Protein AF-G2GWR6-F1 (afdb_monomer_lite)

Radius of gyration: 21.66 Å; chains: 1; bounding box: 51×32×69 Å

Sequence (119 aa):
MQYRKAGMARMVLLALALVLAGCKDKGEAFVGHWVQVKVKEGKKASSLDIELDDGVFHINYKWHTVFTATEFDETLREKKIEAKAESNNVLTVITKFNQTMRLSGDIISFDNKEFKKVN

Organism: NCBI:txid1005043

Foldseek 3Di:
DPVVVVVVVVVVVVVVVCVVVPCPQAQPVVAAKKWFDDDDPLAGIKIWHWDDDPQKIWIKTWGWDDPDPPSPDTDIDIDIWIWGDPHNFWTFIPDPVGFIWGDDPQWIDGPNTIIGHDD

pLDDT: mean 84.32, std 16.11, range [47.28, 98.56]

Secondary structure (DSSP, 8-state):
--HHHHHHHHHHHHHHHHHHHT-PPTTGGG-EEEEES---TT-PPPEEEEEEETTEEEEEEEEEEE-SSSTT-EEEEEEEEEEEEEETTEEEE-STT--EEEEETTEEEETTEEEEEE-

Structure (mmCIF, N/CA/C/O backbone):
data_AF-G2GWR6-F1
#
_entry.id   AF-G2GWR6-F1
#
loop_
_atom_site.group_PDB
_atom_site.id
_atom_site.type_symbol
_atom_site.label_atom_id
_atom_site.label_alt_id
_atom_site.label_comp_id
_atom_site.label_asym_id
_atom_site.label_entity_id
_atom_site.label_seq_id
_atom_site.pdbx_PDB_ins_code
_atom_site.Cartn_x
_atom_site.Cartn_y
_atom_site.Cartn_z
_atom_site.occupancy
_atom_site.B_iso_or_equiv
_atom_site.auth_seq_id
_atom_site.auth_comp_id
_atom_site.auth_asym_id
_atom_site.auth_atom_id
_atom_site.pdbx_PDB_model_num
ATOM 1 N N . MET A 1 1 ? 31.596 -14.139 -49.111 1.00 47.28 1 MET A N 1
ATOM 2 C CA . MET A 1 1 ? 31.459 -13.950 -47.642 1.00 47.28 1 MET A CA 1
ATOM 3 C C . MET A 1 1 ? 30.206 -13.122 -47.285 1.00 47.28 1 MET A C 1
ATOM 5 O O . MET A 1 1 ? 30.336 -12.021 -46.769 1.00 47.28 1 MET A O 1
ATOM 9 N N . GLN A 1 2 ? 28.982 -13.613 -47.532 1.00 49.19 2 GLN A N 1
ATOM 10 C CA . GLN A 1 2 ? 27.739 -12.870 -47.206 1.00 49.19 2 GLN A CA 1
ATOM 11 C C . GLN A 1 2 ? 26.928 -13.474 -46.041 1.00 49.19 2 GLN A C 1
ATOM 13 O O . GLN A 1 2 ? 26.114 -12.784 -45.437 1.00 49.19 2 GLN A O 1
ATOM 18 N N . TYR A 1 3 ? 27.224 -14.709 -45.623 1.00 49.22 3 TYR A N 1
ATOM 19 C CA . TYR A 1 3 ? 26.464 -15.415 -44.580 1.00 49.22 3 TYR A CA 1
ATOM 20 C C . TYR A 1 3 ? 26.829 -15.037 -43.131 1.00 49.22 3 TYR A C 1
ATOM 22 O O . TYR A 1 3 ? 26.081 -15.350 -42.211 1.00 49.22 3 TYR A O 1
ATOM 30 N N . ARG A 1 4 ? 27.938 -14.314 -42.896 1.00 52.53 4 ARG A N 1
ATOM 31 C CA . ARG A 1 4 ? 28.354 -13.905 -41.534 1.00 52.53 4 ARG A CA 1
ATOM 32 C C . ARG A 1 4 ? 27.582 -12.693 -40.992 1.00 52.53 4 ARG A C 1
ATOM 34 O O . ARG A 1 4 ? 27.508 -12.523 -39.781 1.00 52.53 4 ARG A O 1
ATOM 41 N N . LYS A 1 5 ? 26.990 -11.862 -41.862 1.00 51.38 5 LYS A N 1
ATOM 42 C CA . LYS A 1 5 ? 26.275 -10.634 -41.457 1.00 51.38 5 LYS A CA 1
ATOM 43 C C . LYS A 1 5 ? 24.827 -10.904 -41.022 1.00 51.38 5 LYS A C 1
ATOM 45 O O . LYS A 1 5 ? 24.353 -10.290 -40.072 1.00 51.38 5 LYS A O 1
ATOM 50 N N . ALA A 1 6 ? 24.156 -11.870 -41.655 1.00 54.47 6 ALA A N 1
ATOM 51 C CA . ALA A 1 6 ? 22.763 -12.215 -41.352 1.00 54.47 6 ALA A CA 1
ATOM 52 C C . ALA A 1 6 ? 22.588 -12.908 -39.984 1.00 54.47 6 ALA A C 1
ATOM 54 O O . ALA A 1 6 ? 21.608 -12.653 -39.288 1.00 54.47 6 ALA A O 1
ATOM 55 N N . GLY A 1 7 ? 23.548 -13.747 -39.568 1.00 58.50 7 GLY A N 1
ATOM 56 C CA . GLY A 1 7 ? 23.519 -14.404 -38.252 1.00 58.50 7 GLY A CA 1
ATOM 57 C C . GLY A 1 7 ? 23.716 -13.431 -37.085 1.00 58.50 7 GLY A C 1
ATOM 58 O O . GLY A 1 7 ? 23.059 -13.558 -36.056 1.00 58.50 7 GLY A O 1
ATOM 59 N N . MET A 1 8 ? 24.560 -12.411 -37.275 1.00 61.66 8 MET A N 1
ATOM 60 C CA . MET A 1 8 ? 24.816 -11.378 -36.268 1.00 61.66 8 MET A CA 1
ATOM 61 C C . MET A 1 8 ? 23.587 -10.481 -36.058 1.00 61.66 8 MET A C 1
ATOM 63 O O . MET A 1 8 ? 23.184 -10.253 -34.923 1.00 61.66 8 MET A O 1
ATOM 67 N N . ALA A 1 9 ? 22.932 -10.052 -37.144 1.00 64.44 9 ALA A N 1
ATOM 68 C CA . ALA A 1 9 ? 21.708 -9.250 -37.070 1.00 64.44 9 ALA A CA 1
ATOM 69 C C . ALA A 1 9 ? 20.548 -10.001 -36.389 1.00 64.44 9 ALA A C 1
ATOM 71 O O . ALA A 1 9 ? 19.826 -9.421 -35.581 1.00 64.44 9 ALA A O 1
ATOM 72 N N . ARG A 1 10 ? 20.399 -11.308 -36.657 1.00 64.38 10 ARG A N 1
ATOM 73 C CA . ARG A 1 10 ? 19.389 -12.150 -35.993 1.00 64.38 10 ARG A CA 1
ATOM 74 C C . ARG A 1 10 ? 19.645 -12.308 -34.494 1.00 64.38 10 ARG A C 1
ATOM 76 O O . ARG A 1 10 ? 18.695 -12.215 -33.726 1.00 64.38 10 ARG A O 1
ATOM 83 N N . MET A 1 11 ? 20.898 -12.493 -34.070 1.00 70.00 11 MET A N 1
ATOM 84 C CA . MET A 1 11 ? 21.229 -12.551 -32.639 1.00 70.00 11 MET A CA 1
ATOM 85 C C . MET A 1 11 ? 20.980 -11.224 -31.917 1.00 70.00 11 MET A C 1
ATOM 87 O O . MET A 1 11 ? 20.479 -11.239 -30.799 1.00 70.00 11 MET A O 1
ATOM 91 N N . VAL A 1 12 ? 21.274 -10.085 -32.551 1.00 74.88 12 VAL A N 1
ATOM 92 C CA . VAL A 1 12 ? 21.010 -8.759 -31.964 1.00 74.88 12 VAL A CA 1
ATOM 93 C C . VAL A 1 12 ? 19.507 -8.518 -31.785 1.00 74.88 12 VAL A C 1
ATOM 95 O O . VAL A 1 12 ? 19.089 -8.045 -30.733 1.00 74.88 12 VAL A O 1
ATOM 98 N N . LEU A 1 13 ? 18.683 -8.900 -32.766 1.00 71.75 13 LEU A N 1
ATOM 99 C CA . LEU A 1 13 ? 17.222 -8.781 -32.672 1.00 71.75 13 LEU A CA 1
ATOM 100 C C . LEU A 1 13 ? 16.624 -9.703 -31.596 1.00 71.75 13 LEU A C 1
ATOM 102 O O . LEU A 1 13 ? 15.730 -9.285 -30.865 1.00 71.75 13 LEU A O 1
ATOM 106 N N . LEU A 1 14 ? 17.142 -10.928 -31.455 1.00 69.88 14 LEU A N 1
ATOM 107 C CA . LEU A 1 14 ? 16.744 -11.861 -30.393 1.00 69.88 14 LEU A CA 1
ATOM 108 C C . LEU A 1 14 ? 17.144 -11.356 -28.999 1.00 69.88 14 LEU A C 1
ATOM 110 O O . LEU A 1 14 ? 16.337 -11.416 -28.076 1.00 69.88 14 LEU A O 1
ATOM 114 N N . ALA A 1 15 ? 18.356 -10.814 -28.851 1.00 68.44 15 ALA A N 1
ATOM 115 C CA . ALA A 1 15 ? 18.809 -10.220 -27.596 1.00 68.44 15 ALA A CA 1
ATOM 116 C C . ALA A 1 15 ? 17.965 -8.993 -27.208 1.00 68.44 15 ALA A C 1
ATOM 118 O O . ALA A 1 15 ? 17.590 -8.854 -26.049 1.00 68.44 15 ALA A O 1
ATOM 119 N N . LEU A 1 16 ? 17.603 -8.143 -28.175 1.00 65.31 16 LEU A N 1
ATOM 120 C CA . LEU A 1 16 ? 16.743 -6.982 -27.940 1.00 65.31 16 LEU A CA 1
ATOM 121 C C . LEU A 1 16 ? 15.318 -7.391 -27.530 1.00 65.31 16 LEU A C 1
ATOM 123 O O . LEU A 1 16 ? 14.759 -6.807 -26.607 1.00 65.31 16 LEU A O 1
ATOM 127 N N . ALA A 1 17 ? 14.752 -8.428 -28.154 1.00 63.06 17 ALA A N 1
ATOM 128 C CA . ALA A 1 17 ? 13.444 -8.963 -27.774 1.00 63.06 17 ALA A CA 1
ATOM 129 C C . ALA A 1 17 ? 13.445 -9.571 -26.357 1.00 63.06 17 ALA A C 1
ATOM 131 O O . ALA A 1 17 ? 12.483 -9.389 -25.619 1.00 63.06 17 ALA A O 1
ATOM 132 N N . LEU A 1 18 ? 14.532 -10.235 -25.947 1.00 61.00 18 LEU A N 1
ATOM 133 C CA . LEU A 1 18 ? 14.701 -10.768 -24.587 1.00 61.00 18 LEU A CA 1
ATOM 134 C C . LEU A 1 18 ? 14.865 -9.662 -23.531 1.00 61.00 18 LEU A C 1
ATOM 136 O O . LEU A 1 18 ? 14.365 -9.807 -22.420 1.00 61.00 18 LEU A O 1
ATOM 140 N N . VAL A 1 19 ? 15.522 -8.549 -23.877 1.00 61.44 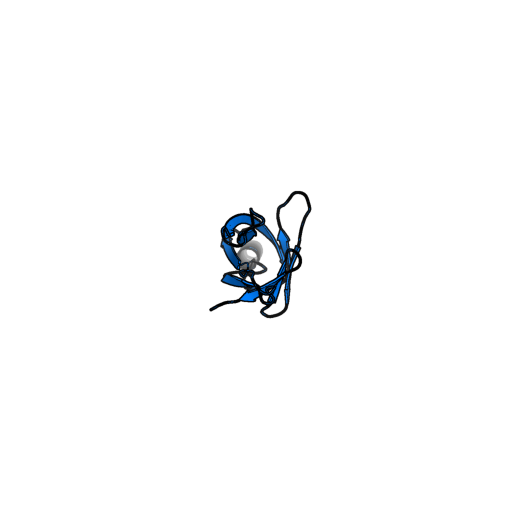19 VAL A N 1
ATOM 141 C CA . VAL A 1 19 ? 15.623 -7.364 -23.005 1.00 61.44 19 VAL A CA 1
ATOM 142 C C . VAL A 1 19 ? 14.257 -6.690 -22.831 1.00 61.44 19 VAL A C 1
ATOM 144 O O . VAL A 1 19 ? 13.918 -6.290 -21.722 1.00 61.44 19 VAL A O 1
ATOM 147 N N . LEU A 1 20 ? 13.450 -6.612 -23.894 1.00 57.94 20 LEU A N 1
ATOM 148 C CA . LEU A 1 20 ? 12.106 -6.023 -23.842 1.00 57.94 20 LEU A CA 1
ATOM 149 C C . LEU A 1 20 ? 11.077 -6.934 -23.152 1.00 57.94 20 LEU A C 1
ATOM 151 O O . LEU A 1 20 ? 10.184 -6.436 -22.478 1.00 57.94 20 LEU A O 1
ATOM 155 N N . ALA A 1 21 ? 11.214 -8.258 -23.272 1.00 58.72 21 ALA A N 1
ATOM 156 C CA . ALA A 1 21 ? 10.339 -9.229 -22.608 1.00 58.72 21 ALA A CA 1
ATOM 157 C C . ALA A 1 21 ? 10.717 -9.500 -21.135 1.00 58.72 21 ALA A C 1
ATOM 159 O O . ALA A 1 21 ? 9.988 -10.196 -20.432 1.00 58.72 21 ALA A O 1
ATOM 160 N N . GLY A 1 22 ? 11.869 -8.994 -20.678 1.00 49.47 22 GLY A N 1
ATOM 161 C CA . GLY A 1 22 ? 12.453 -9.293 -19.367 1.00 49.47 22 GLY A CA 1
ATOM 162 C C . GLY A 1 22 ? 12.173 -8.273 -18.260 1.00 49.47 22 GLY A C 1
ATOM 163 O O . GLY A 1 22 ? 12.573 -8.513 -17.120 1.00 49.47 22 GLY A O 1
ATOM 164 N N . CYS A 1 23 ? 11.488 -7.161 -18.542 1.00 59.88 23 CYS A N 1
ATOM 165 C CA . CYS A 1 23 ? 10.993 -6.273 -17.488 1.00 59.88 23 CYS A CA 1
ATOM 166 C C . CYS A 1 23 ? 9.750 -6.895 -16.851 1.00 59.88 23 CYS A C 1
ATOM 168 O O . CYS A 1 23 ? 8.625 -6.506 -17.136 1.00 59.88 23 CYS A O 1
ATOM 170 N N . LYS A 1 24 ? 9.953 -7.892 -15.987 1.00 63.84 24 LYS A N 1
ATOM 171 C CA . LYS A 1 24 ? 8.924 -8.234 -15.012 1.00 63.84 24 LYS A CA 1
ATOM 172 C C . LYS A 1 24 ? 8.793 -7.051 -14.056 1.00 63.84 24 LYS A C 1
ATOM 174 O O . LYS A 1 24 ? 9.804 -6.632 -13.479 1.00 63.84 24 LYS A O 1
ATOM 179 N N . ASP A 1 25 ? 7.584 -6.523 -13.899 1.00 74.00 25 ASP A N 1
ATOM 180 C CA . ASP A 1 25 ? 7.357 -5.405 -12.996 1.00 74.00 25 ASP A CA 1
ATOM 181 C C . ASP A 1 25 ? 7.756 -5.803 -11.574 1.00 74.00 25 ASP A C 1
ATOM 183 O O . ASP A 1 25 ? 7.318 -6.807 -11.001 1.00 74.00 25 ASP A O 1
ATOM 187 N N . LYS A 1 26 ? 8.676 -5.033 -10.998 1.00 88.56 26 LYS A N 1
ATOM 188 C CA . LYS A 1 26 ? 9.107 -5.242 -9.619 1.00 88.56 26 LYS A CA 1
ATOM 189 C C . LYS A 1 26 ? 7.940 -4.914 -8.700 1.00 88.56 26 LYS A C 1
ATOM 191 O O . LYS A 1 26 ? 7.279 -3.900 -8.877 1.00 88.56 26 LYS A O 1
ATOM 196 N N . GLY A 1 27 ? 7.748 -5.723 -7.663 1.00 92.00 27 GLY A N 1
ATOM 197 C CA . GLY A 1 27 ? 6.786 -5.402 -6.609 1.00 92.00 27 GLY A CA 1
ATOM 198 C C . GLY A 1 27 ? 5.340 -5.814 -6.893 1.00 92.00 27 GLY A C 1
ATOM 199 O O . GLY A 1 27 ? 4.455 -5.383 -6.166 1.00 92.00 27 GLY A O 1
ATOM 200 N N . GLU A 1 28 ? 5.073 -6.699 -7.860 1.00 93.81 28 GLU A N 1
ATOM 201 C CA . GLU A 1 28 ? 3.733 -7.296 -8.064 1.00 93.81 28 GLU A CA 1
ATOM 202 C C . GLU A 1 28 ? 3.084 -7.801 -6.759 1.00 93.81 28 GLU A C 1
ATOM 204 O O . GLU A 1 28 ? 1.873 -7.718 -6.582 1.00 93.81 28 GLU A O 1
ATOM 209 N N . ALA A 1 29 ? 3.887 -8.286 -5.804 1.00 95.25 29 ALA A N 1
ATOM 210 C CA . ALA A 1 29 ? 3.402 -8.785 -4.519 1.00 95.25 29 ALA A CA 1
ATOM 211 C C . ALA A 1 29 ? 2.656 -7.729 -3.676 1.00 95.25 29 ALA A C 1
ATOM 213 O O . ALA A 1 29 ? 1.824 -8.107 -2.849 1.00 95.25 29 ALA A O 1
ATOM 214 N N . PHE A 1 30 ? 2.907 -6.433 -3.908 1.00 97.06 30 PHE A N 1
ATOM 215 C CA . PHE A 1 30 ? 2.190 -5.329 -3.266 1.00 97.06 30 PHE A CA 1
ATOM 216 C C . PHE A 1 30 ? 0.740 -5.191 -3.750 1.00 97.06 30 PHE A C 1
ATOM 218 O O . PHE A 1 30 ? -0.086 -4.680 -2.998 1.00 97.06 30 PHE A O 1
ATOM 225 N N . VAL A 1 31 ? 0.407 -5.649 -4.961 1.00 97.06 31 VAL A N 1
ATOM 226 C CA . VAL A 1 31 ? -0.938 -5.497 -5.541 1.00 97.06 31 VAL A CA 1
ATOM 227 C C . VAL A 1 31 ? -1.972 -6.252 -4.704 1.00 97.06 31 VAL A C 1
ATOM 229 O O . VAL A 1 31 ? -1.777 -7.427 -4.376 1.00 97.06 31 VAL A O 1
ATOM 232 N N . GLY A 1 32 ? -3.076 -5.589 -4.363 1.00 97.06 32 GLY A N 1
ATOM 233 C CA . GLY A 1 32 ? -4.202 -6.165 -3.627 1.00 97.06 32 GLY A CA 1
ATOM 234 C C . GLY A 1 32 ? -4.763 -5.257 -2.532 1.00 97.06 32 GLY A C 1
ATOM 235 O O . GLY A 1 32 ? -4.395 -4.087 -2.417 1.00 97.06 32 GLY A O 1
ATOM 236 N N . HIS A 1 33 ? -5.657 -5.828 -1.721 1.00 98.00 33 HIS A N 1
ATOM 237 C CA . HIS A 1 33 ? -6.277 -5.166 -0.576 1.00 98.00 33 HIS A CA 1
ATOM 238 C C . HIS A 1 33 ? -5.539 -5.506 0.724 1.00 98.00 33 HIS A C 1
ATOM 240 O O . HIS A 1 33 ? -5.265 -6.674 1.012 1.00 98.00 33 HIS A O 1
ATOM 246 N N . TRP A 1 34 ? -5.236 -4.490 1.529 1.00 98.50 34 TRP A N 1
ATOM 247 C CA . TRP A 1 34 ? -4.490 -4.629 2.777 1.00 98.50 34 TRP A CA 1
ATOM 248 C C . TRP A 1 34 ? -5.178 -3.887 3.914 1.00 98.50 34 TRP A C 1
ATOM 250 O O . TRP A 1 34 ? -5.590 -2.740 3.753 1.00 98.50 34 TRP A O 1
ATOM 260 N N . VAL A 1 35 ? -5.245 -4.506 5.092 1.00 98.06 35 VAL A N 1
ATOM 261 C CA . VAL A 1 35 ? -5.912 -3.945 6.277 1.00 98.06 35 VAL A CA 1
ATOM 262 C C . VAL A 1 35 ? -4.945 -3.879 7.452 1.00 98.06 35 VAL A C 1
ATOM 264 O O . VAL A 1 35 ? -4.127 -4.777 7.659 1.00 98.06 35 VAL A O 1
ATOM 267 N N . GLN A 1 36 ? -5.019 -2.793 8.218 1.00 97.88 36 GLN A N 1
ATOM 268 C CA . GLN A 1 36 ? -4.158 -2.549 9.369 1.00 97.88 36 GLN A CA 1
ATOM 269 C C . GLN A 1 36 ? -4.277 -3.666 10.420 1.00 97.88 36 GLN A C 1
ATOM 271 O O . GLN A 1 36 ? -5.369 -3.989 10.876 1.00 97.88 36 GLN A O 1
ATOM 276 N N . VAL A 1 37 ? -3.136 -4.212 10.850 1.00 96.31 37 VAL A N 1
ATOM 277 C CA . VAL A 1 37 ? -3.069 -5.350 11.786 1.00 96.31 37 VAL A CA 1
ATOM 278 C C . VAL A 1 37 ? -3.359 -4.929 13.224 1.00 96.31 37 VAL A C 1
ATOM 280 O O . VAL A 1 37 ? -4.115 -5.585 13.934 1.00 96.31 37 VAL A O 1
ATOM 283 N N . LYS A 1 38 ? -2.725 -3.845 13.677 1.00 93.94 38 LYS A N 1
ATOM 284 C CA . LYS A 1 38 ? -2.838 -3.353 15.055 1.00 93.94 38 LYS A CA 1
ATOM 285 C C . LYS A 1 38 ? -3.626 -2.059 15.062 1.00 93.94 38 LYS A C 1
ATOM 287 O O . LYS A 1 38 ? -3.131 -1.032 14.594 1.00 93.94 38 LYS A O 1
ATOM 292 N N . VAL A 1 39 ? -4.829 -2.113 15.617 1.00 91.94 39 VAL A N 1
ATOM 293 C CA . VAL A 1 39 ? -5.728 -0.968 15.765 1.00 91.94 39 VAL A CA 1
ATOM 294 C C . VAL A 1 39 ? -5.923 -0.709 17.254 1.00 91.94 39 VAL A C 1
ATOM 296 O O . VAL A 1 39 ? -6.067 -1.646 18.036 1.00 91.94 39 VAL A O 1
ATOM 299 N N . LYS A 1 40 ? -5.864 0.562 17.662 1.00 87.44 40 LYS A N 1
ATOM 300 C CA . LYS A 1 40 ? -6.152 0.942 19.051 1.00 87.44 40 LYS A CA 1
ATOM 301 C C . LYS A 1 40 ? -7.630 0.693 19.348 1.00 87.44 40 LYS A C 1
ATOM 303 O O . LYS A 1 40 ? -8.466 0.858 18.463 1.00 87.44 40 LYS A O 1
ATOM 308 N N . GLU A 1 41 ? -7.940 0.342 20.589 1.00 84.44 41 GLU A N 1
ATOM 309 C CA . GLU A 1 41 ? -9.323 0.204 21.044 1.00 84.44 41 GLU A CA 1
ATOM 310 C C . GLU A 1 41 ? -10.128 1.482 20.745 1.00 84.44 41 GLU A C 1
ATOM 312 O O . GLU A 1 41 ? -9.607 2.597 20.853 1.00 84.44 41 GLU A O 1
ATOM 317 N N . GLY A 1 42 ? -11.368 1.314 20.279 1.00 82.06 42 GLY A N 1
ATOM 318 C CA . GLY A 1 42 ? -12.233 2.428 19.877 1.00 82.06 42 GLY A CA 1
ATOM 319 C C . GLY A 1 42 ? -11.820 3.143 18.583 1.00 82.06 42 GLY A C 1
ATOM 320 O O . GLY A 1 42 ? -12.280 4.255 18.336 1.00 82.06 42 GLY A O 1
ATOM 321 N N . LYS A 1 43 ? -10.937 2.559 17.757 1.00 85.69 43 LYS A N 1
ATOM 322 C CA . LYS A 1 43 ? -10.594 3.073 16.419 1.00 85.69 43 LYS A CA 1
ATOM 323 C C . LYS A 1 43 ? -10.920 2.055 15.334 1.00 85.69 43 LYS A C 1
ATOM 325 O O . LYS A 1 43 ? -10.888 0.848 15.562 1.00 85.69 43 LYS A O 1
ATOM 330 N N . LYS A 1 44 ? -11.180 2.553 14.126 1.00 89.94 44 LYS A N 1
ATOM 331 C CA . LYS A 1 44 ? -11.308 1.736 12.913 1.00 89.94 44 LYS A CA 1
ATOM 332 C C . LYS A 1 44 ? -9.960 1.513 12.233 1.00 89.94 44 LYS A C 1
ATOM 334 O O . LYS A 1 44 ? -9.080 2.374 12.274 1.00 89.94 44 LYS A O 1
ATOM 339 N N . ALA A 1 45 ? -9.819 0.350 11.601 1.00 93.88 45 ALA A N 1
ATOM 340 C CA . ALA A 1 45 ? -8.635 -0.011 10.833 1.00 93.88 45 ALA A CA 1
ATOM 341 C C . ALA A 1 45 ? -8.474 0.890 9.602 1.00 93.88 45 ALA A C 1
ATOM 343 O O . ALA A 1 45 ? -9.451 1.205 8.922 1.00 93.88 45 ALA A O 1
ATOM 344 N N . SER A 1 46 ? -7.237 1.265 9.289 1.00 96.50 46 SER A N 1
ATOM 345 C CA . SER A 1 46 ? -6.895 1.793 7.969 1.00 96.50 46 SER A CA 1
ATOM 346 C C . SER A 1 46 ? -6.763 0.674 6.932 1.00 96.50 46 SER A C 1
ATOM 348 O O . SER A 1 46 ? -6.460 -0.469 7.285 1.00 96.50 46 SER A O 1
ATOM 350 N N . SER A 1 47 ? -6.907 1.014 5.652 1.00 97.94 47 SER A N 1
ATOM 351 C CA . SER A 1 47 ? -6.683 0.083 4.543 1.00 97.94 47 SER A CA 1
ATOM 352 C C . SER A 1 47 ? -5.899 0.701 3.387 1.00 97.94 47 SER A C 1
ATOM 354 O O . SER A 1 47 ? -5.859 1.923 3.225 1.00 97.94 47 SER A O 1
ATOM 356 N N . LEU A 1 48 ? -5.261 -0.165 2.602 1.00 98.44 48 LEU A N 1
ATOM 357 C CA . LEU A 1 48 ? -4.596 0.160 1.346 1.00 98.44 48 LEU A CA 1
ATOM 358 C C . LEU A 1 48 ? -5.219 -0.695 0.241 1.00 98.44 48 LEU A C 1
ATOM 360 O O . LEU A 1 48 ? -5.229 -1.919 0.356 1.00 98.44 48 LEU A O 1
ATOM 364 N N . ASP A 1 49 ? -5.691 -0.064 -0.826 1.00 98.25 49 ASP A N 1
ATOM 365 C CA . ASP A 1 49 ? -5.948 -0.737 -2.101 1.00 98.25 49 ASP A CA 1
ATOM 366 C C . ASP A 1 49 ? -4.799 -0.383 -3.042 1.00 98.25 49 ASP A C 1
ATOM 368 O O . ASP A 1 49 ? -4.539 0.799 -3.266 1.00 98.25 49 ASP A O 1
ATOM 372 N N . ILE A 1 50 ? -4.069 -1.385 -3.527 1.00 98.06 50 ILE A N 1
ATOM 373 C CA . ILE A 1 50 ? -2.872 -1.180 -4.345 1.00 98.06 50 ILE A CA 1
ATOM 374 C C . ILE A 1 50 ? -3.066 -1.845 -5.700 1.00 98.06 50 ILE A C 1
ATOM 376 O O . ILE A 1 50 ? -3.252 -3.060 -5.778 1.00 98.06 50 ILE A O 1
ATOM 380 N N . GLU A 1 51 ? -2.952 -1.049 -6.753 1.00 97.50 51 GLU A N 1
ATOM 381 C CA . GLU A 1 51 ? -2.987 -1.473 -8.150 1.00 97.50 51 GLU A CA 1
ATOM 382 C C . GLU A 1 51 ? -1.660 -1.121 -8.825 1.00 97.50 51 GLU A C 1
ATOM 384 O O . GLU A 1 51 ? -0.964 -0.197 -8.401 1.00 97.50 51 GLU A O 1
ATOM 389 N N . LEU A 1 52 ? -1.299 -1.877 -9.858 1.00 95.88 52 LEU A N 1
ATOM 390 C CA . LEU A 1 52 ? -0.117 -1.641 -10.679 1.00 95.88 52 LEU A CA 1
ATOM 391 C C . LEU A 1 52 ? -0.580 -1.420 -12.116 1.00 95.88 52 LEU A C 1
ATOM 393 O O . LEU A 1 52 ? -1.208 -2.308 -12.691 1.00 95.88 52 LEU A O 1
ATOM 397 N N . ASP A 1 53 ? -0.259 -0.255 -12.668 1.00 93.94 53 ASP A N 1
ATOM 398 C CA . ASP A 1 53 ? -0.539 0.108 -14.055 1.00 93.94 53 ASP A CA 1
ATOM 399 C C . ASP A 1 53 ? 0.675 0.835 -14.645 1.00 93.94 53 ASP A C 1
ATOM 401 O O . ASP A 1 53 ? 1.239 1.725 -14.011 1.00 93.94 53 ASP A O 1
ATOM 405 N N . ASP A 1 54 ? 1.120 0.404 -15.825 1.00 90.06 54 ASP A N 1
ATOM 406 C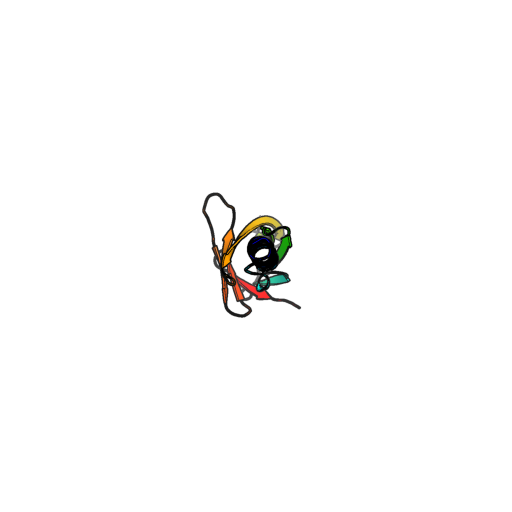 CA . ASP A 1 54 ? 2.272 0.958 -16.558 1.00 90.06 54 ASP A CA 1
ATOM 407 C C . ASP A 1 54 ? 3.525 1.240 -15.685 1.00 90.06 54 ASP A C 1
ATOM 409 O O . ASP A 1 54 ? 4.160 2.296 -15.746 1.00 90.06 54 ASP A O 1
ATOM 413 N N . GLY A 1 55 ? 3.871 0.299 -14.796 1.00 89.75 55 GLY A N 1
ATOM 414 C CA . GLY A 1 55 ? 5.027 0.414 -13.896 1.00 89.75 55 GLY A CA 1
ATOM 415 C C . GLY A 1 55 ? 4.865 1.417 -12.739 1.00 89.75 55 GLY A C 1
ATOM 416 O O . GLY A 1 55 ? 5.831 1.685 -12.012 1.00 89.75 55 GLY A O 1
ATOM 417 N N . VAL A 1 56 ? 3.665 1.967 -12.543 1.00 94.88 56 VAL A N 1
ATOM 418 C CA . VAL A 1 56 ? 3.296 2.863 -11.442 1.00 94.88 56 VAL A CA 1
ATOM 419 C C . VAL A 1 56 ? 2.313 2.160 -10.512 1.00 94.88 56 VAL A C 1
ATOM 421 O O . VAL A 1 56 ? 1.330 1.556 -10.929 1.00 94.88 56 VAL A O 1
ATOM 424 N N . PHE A 1 57 ? 2.572 2.253 -9.211 1.00 97.38 57 PHE A N 1
ATOM 425 C CA . PHE A 1 57 ? 1.659 1.750 -8.194 1.00 97.38 57 PHE A CA 1
ATOM 426 C C . PHE A 1 57 ? 0.668 2.841 -7.808 1.00 97.38 57 PHE A C 1
ATOM 428 O O . PHE A 1 57 ? 1.070 3.869 -7.257 1.00 97.38 57 PHE A O 1
ATOM 435 N N . HIS A 1 58 ? -0.616 2.593 -8.037 1.00 97.62 58 HIS A N 1
ATOM 436 C CA . HIS A 1 58 ? -1.709 3.432 -7.566 1.00 97.62 58 HIS A CA 1
ATOM 437 C C . HIS A 1 58 ? -2.192 2.900 -6.218 1.00 97.62 58 HIS A C 1
ATOM 439 O O . HIS A 1 58 ? -2.697 1.786 -6.111 1.00 97.62 58 HIS A O 1
ATOM 445 N N . ILE A 1 59 ? -2.003 3.696 -5.169 1.00 97.75 59 ILE A N 1
ATOM 446 C CA . ILE A 1 59 ? -2.300 3.324 -3.787 1.00 97.75 59 ILE A CA 1
ATOM 447 C C . ILE A 1 59 ? -3.438 4.203 -3.287 1.00 97.75 59 ILE A C 1
ATOM 449 O O . ILE A 1 59 ? -3.297 5.421 -3.141 1.00 97.75 59 ILE A O 1
ATOM 453 N N . ASN A 1 60 ? -4.560 3.576 -2.971 1.00 97.94 60 ASN A N 1
ATOM 454 C CA . ASN A 1 60 ? -5.654 4.209 -2.267 1.00 97.94 60 ASN A CA 1
ATOM 455 C C . ASN A 1 60 ? -5.527 3.943 -0.763 1.00 97.94 60 ASN A C 1
ATOM 457 O O . ASN A 1 60 ? -5.755 2.827 -0.302 1.00 97.94 60 ASN A O 1
ATOM 461 N N . TYR A 1 61 ? -5.147 4.962 0.004 1.00 96.88 61 TYR A N 1
ATOM 462 C CA . TYR A 1 61 ? -5.013 4.871 1.453 1.00 96.88 61 TYR A CA 1
ATOM 463 C C . TYR A 1 61 ? -6.248 5.439 2.146 1.00 96.88 61 TYR A C 1
ATOM 465 O O . TYR A 1 61 ? -6.535 6.633 2.040 1.00 96.88 61 TYR A O 1
ATOM 473 N N . LYS A 1 62 ? -6.951 4.591 2.897 1.00 96.25 62 LYS A N 1
ATOM 474 C CA . LYS A 1 62 ? -8.170 4.942 3.630 1.00 96.25 62 LYS A CA 1
ATOM 475 C C . LYS A 1 62 ? -7.934 4.879 5.133 1.00 96.25 62 LYS A C 1
ATOM 477 O O . LYS A 1 62 ? -7.340 3.930 5.646 1.00 96.25 62 LYS A O 1
ATOM 482 N N . TRP A 1 63 ? -8.404 5.886 5.863 1.00 94.19 63 TRP A N 1
ATOM 483 C CA . TRP A 1 63 ? -8.324 5.924 7.326 1.00 94.19 63 TRP A CA 1
ATOM 484 C C . TRP A 1 63 ? -9.473 6.727 7.927 1.00 94.19 63 TRP A C 1
ATOM 486 O O . TRP A 1 63 ? -10.081 7.560 7.263 1.00 94.19 63 TRP A O 1
ATOM 496 N N . HIS A 1 64 ? -9.760 6.501 9.206 1.00 90.25 64 HIS A N 1
ATOM 497 C CA . HIS A 1 64 ? -10.782 7.251 9.929 1.00 90.25 64 HIS A CA 1
ATOM 498 C C . HIS A 1 64 ? -10.147 8.351 10.779 1.00 90.25 64 HIS A C 1
ATOM 500 O O . HIS A 1 64 ? -9.121 8.142 11.430 1.00 90.25 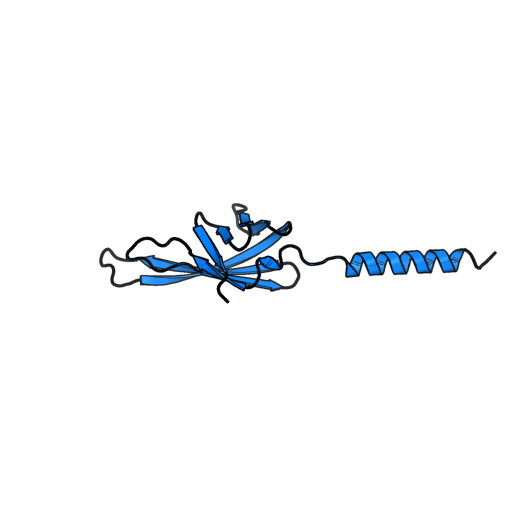64 HIS A O 1
ATOM 506 N N . THR A 1 65 ? -10.762 9.532 10.781 1.00 82.69 65 THR A N 1
ATOM 507 C CA . THR A 1 65 ? -10.385 10.646 11.662 1.00 82.69 65 THR A CA 1
ATOM 508 C C . THR A 1 65 ? -11.541 10.988 12.583 1.00 82.69 65 THR A C 1
ATOM 510 O O . THR A 1 65 ? -12.679 11.051 12.124 1.00 82.69 65 THR A O 1
ATOM 513 N N . VAL A 1 66 ? -11.239 11.274 13.849 1.00 73.50 66 VAL A N 1
ATOM 514 C CA . VAL A 1 66 ? -12.214 11.829 14.795 1.00 73.50 66 VAL A CA 1
ATOM 515 C C . VAL A 1 66 ? -12.128 13.349 14.714 1.00 73.50 66 VAL A C 1
ATOM 517 O O . VAL A 1 66 ? -11.050 13.905 14.918 1.00 73.50 66 VAL A O 1
ATOM 520 N N . PHE A 1 67 ? -13.232 14.009 14.362 1.00 62.09 67 PHE A N 1
ATOM 521 C CA . PHE A 1 67 ? -13.262 15.464 14.167 1.00 62.09 67 PHE A CA 1
ATOM 522 C C . PHE A 1 67 ? -13.708 16.235 15.423 1.00 62.09 67 PHE A C 1
ATOM 524 O O . PHE A 1 67 ? -13.380 17.410 15.567 1.00 62.09 67 PHE A O 1
ATOM 531 N N . THR A 1 68 ? -14.390 15.585 16.372 1.00 55.31 68 THR A N 1
ATOM 532 C CA . THR A 1 68 ? -14.930 16.229 17.582 1.00 55.31 68 THR A CA 1
ATOM 533 C C . THR A 1 68 ? -14.639 15.434 18.852 1.00 55.31 68 THR A C 1
ATOM 535 O O . THR A 1 68 ? -14.513 14.216 18.812 1.00 55.31 68 THR A O 1
ATOM 538 N N . ALA A 1 69 ? -14.580 16.120 20.000 1.00 55.47 69 ALA A N 1
ATOM 539 C CA . ALA A 1 69 ? -14.405 15.512 21.328 1.00 55.47 69 ALA A CA 1
ATOM 540 C C . ALA A 1 69 ? -15.529 14.526 21.719 1.00 55.47 69 ALA A C 1
ATOM 542 O O . ALA A 1 69 ? -15.389 13.774 22.677 1.00 55.47 69 ALA A O 1
ATOM 543 N N . THR A 1 70 ? -16.632 14.513 20.972 1.00 54.75 70 THR A N 1
ATOM 544 C CA . THR A 1 70 ? -17.647 13.462 20.999 1.00 54.75 70 THR A CA 1
ATOM 545 C C . THR A 1 70 ? -17.30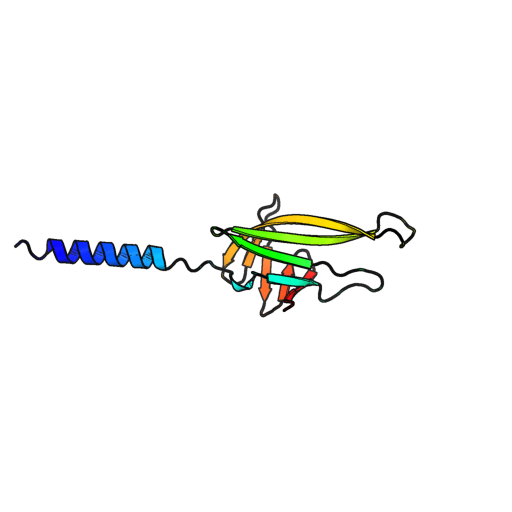0 12.421 19.938 1.00 54.75 70 THR A C 1
ATOM 547 O O . THR A 1 70 ? -17.348 12.716 18.745 1.00 54.75 70 THR A O 1
ATOM 550 N N . GLU A 1 71 ? -16.964 11.207 20.373 1.00 56.00 71 GLU A N 1
ATOM 551 C CA . GLU A 1 71 ? -16.500 10.054 19.573 1.00 56.00 71 GLU A CA 1
ATOM 552 C C . GLU A 1 71 ? -17.490 9.542 18.501 1.00 56.00 71 GLU A C 1
ATOM 554 O O . GLU A 1 71 ? -17.262 8.507 17.884 1.00 56.00 71 GLU A O 1
ATOM 559 N N . PHE A 1 72 ? -18.591 10.255 18.265 1.00 54.69 72 PHE A N 1
ATOM 560 C CA . PHE A 1 72 ? -19.714 9.804 17.447 1.00 54.69 72 PHE A CA 1
ATOM 561 C C . PHE A 1 72 ? -19.621 10.172 15.961 1.00 54.69 72 PHE A C 1
ATOM 563 O O . PHE A 1 72 ? -20.381 9.615 15.174 1.00 54.69 72 PHE A O 1
ATOM 570 N N . ASP A 1 73 ? -18.700 11.053 15.557 1.00 59.88 73 ASP A N 1
ATOM 571 C CA . ASP A 1 73 ? -18.553 11.463 14.153 1.00 59.88 73 ASP A CA 1
ATOM 572 C C . ASP A 1 73 ? -17.174 11.061 13.596 1.00 59.88 73 ASP A C 1
ATOM 574 O O . ASP A 1 73 ? -16.212 11.837 13.547 1.00 59.88 73 ASP A O 1
ATOM 578 N N . GLU A 1 74 ? -17.048 9.776 13.248 1.00 72.50 74 GLU A N 1
ATOM 579 C CA . GLU A 1 74 ? -15.879 9.236 12.552 1.00 72.50 74 GLU A CA 1
ATOM 580 C C . GLU A 1 74 ? -16.023 9.425 11.040 1.00 72.50 74 GLU A C 1
ATOM 582 O O . GLU A 1 74 ? -16.701 8.654 10.357 1.00 72.50 74 GLU A O 1
ATOM 587 N N . THR A 1 75 ? -15.309 10.399 10.479 1.00 84.69 75 THR A N 1
ATOM 588 C CA . THR A 1 75 ? -15.278 10.590 9.026 1.00 84.69 75 THR A CA 1
ATOM 589 C C . THR A 1 75 ? -14.250 9.663 8.376 1.00 84.69 75 THR A C 1
ATOM 591 O O . THR A 1 75 ? -13.080 9.645 8.775 1.00 84.69 75 THR A O 1
ATOM 594 N N . LEU A 1 76 ? -14.665 8.925 7.340 1.00 89.94 76 LEU A N 1
ATOM 595 C CA . LEU A 1 76 ? -13.748 8.213 6.448 1.00 89.94 76 LEU A CA 1
ATOM 596 C C . LEU A 1 76 ? -12.971 9.227 5.597 1.00 89.94 76 LEU A C 1
ATOM 598 O O . LEU A 1 76 ? -13.551 10.114 4.968 1.00 89.94 76 LEU A O 1
ATOM 602 N N . ARG A 1 77 ? -11.649 9.097 5.581 1.00 92.25 77 ARG A N 1
ATOM 603 C CA . ARG A 1 77 ? -10.732 9.858 4.737 1.00 92.25 77 ARG A CA 1
ATOM 604 C C . ARG A 1 77 ? -10.067 8.933 3.740 1.00 92.25 77 ARG A C 1
ATOM 606 O O . ARG A 1 77 ? -9.831 7.761 4.022 1.00 92.25 77 ARG A O 1
ATOM 613 N N . GLU A 1 78 ? -9.741 9.511 2.597 1.00 94.88 78 GLU A N 1
ATOM 614 C CA . GLU A 1 78 ? -9.088 8.833 1.494 1.00 94.88 78 GLU A CA 1
ATOM 615 C C . GLU A 1 78 ? -7.947 9.703 0.964 1.00 94.88 78 GLU A C 1
ATOM 617 O O . GLU A 1 78 ? -8.089 10.922 0.832 1.00 94.88 78 GLU A O 1
ATOM 622 N N . LYS A 1 79 ? -6.813 9.078 0.650 1.00 94.12 79 LYS A N 1
ATOM 623 C CA . LYS A 1 79 ? -5.693 9.703 -0.050 1.00 94.12 79 LYS A CA 1
ATOM 624 C C . LYS A 1 79 ? -5.218 8.775 -1.149 1.00 94.12 79 LYS A C 1
ATOM 626 O O . LYS A 1 79 ? -4.792 7.657 -0.881 1.00 94.12 79 LYS A O 1
ATOM 631 N N . LYS A 1 80 ? -5.211 9.298 -2.370 1.00 95.94 80 LYS A N 1
ATOM 632 C CA . LYS A 1 80 ? -4.597 8.645 -3.522 1.00 95.94 80 LYS A CA 1
ATOM 633 C C . LYS A 1 80 ? -3.120 9.010 -3.573 1.00 95.94 80 LYS A C 1
ATOM 635 O O . LYS A 1 80 ? -2.755 10.177 -3.416 1.00 95.94 80 LYS A O 1
ATOM 640 N N . ILE A 1 81 ? -2.282 7.997 -3.710 1.00 95.50 81 ILE A N 1
ATOM 641 C CA . ILE A 1 81 ? -0.828 8.088 -3.672 1.00 95.50 81 ILE A CA 1
ATOM 642 C C . ILE A 1 81 ? -0.292 7.288 -4.853 1.00 95.50 81 ILE A C 1
ATOM 644 O O . ILE A 1 81 ? -0.820 6.228 -5.170 1.00 95.50 81 ILE A O 1
ATOM 648 N N . GLU A 1 82 ? 0.772 7.777 -5.474 1.00 96.50 82 GLU A N 1
ATOM 649 C CA . GLU A 1 82 ? 1.510 7.025 -6.484 1.00 96.50 82 GLU A CA 1
ATOM 650 C C . GLU A 1 82 ? 2.852 6.570 -5.915 1.00 96.50 82 GLU A C 1
ATOM 652 O O . GLU A 1 82 ? 3.448 7.254 -5.074 1.00 96.50 82 GLU A O 1
ATOM 657 N N . ALA A 1 83 ? 3.339 5.416 -6.356 1.00 96.62 83 ALA A N 1
ATOM 658 C CA . ALA A 1 83 ? 4.639 4.896 -5.963 1.00 96.62 83 ALA A CA 1
ATOM 659 C C . ALA A 1 83 ? 5.351 4.187 -7.120 1.00 96.62 83 ALA A C 1
ATOM 661 O O . ALA A 1 83 ? 4.731 3.769 -8.0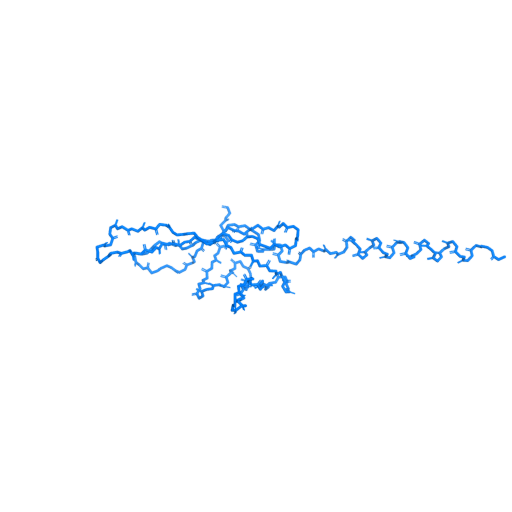95 1.00 96.62 83 ALA A O 1
ATOM 662 N N . LYS A 1 84 ? 6.671 4.043 -6.999 1.00 95.12 84 LYS A N 1
ATOM 663 C CA . LYS A 1 84 ? 7.509 3.256 -7.913 1.00 95.12 84 LYS A CA 1
ATOM 664 C C . LYS A 1 84 ? 8.230 2.163 -7.150 1.00 95.12 84 LYS A C 1
ATOM 666 O O . LYS A 1 84 ? 8.633 2.375 -6.008 1.00 95.12 84 LYS A O 1
ATOM 671 N N . ALA A 1 85 ? 8.428 1.015 -7.785 1.00 95.62 85 ALA A N 1
ATOM 672 C CA . ALA A 1 85 ? 9.226 -0.048 -7.197 1.00 95.62 85 ALA A CA 1
ATOM 673 C C . ALA A 1 85 ? 10.725 0.243 -7.324 1.00 95.62 85 ALA A C 1
ATOM 675 O O . ALA A 1 85 ? 11.265 0.365 -8.422 1.00 95.62 85 ALA A O 1
ATOM 676 N N . GLU A 1 86 ? 11.413 0.268 -6.186 1.00 94.06 86 GLU A N 1
ATOM 677 C CA . GLU A 1 86 ? 12.880 0.239 -6.135 1.00 94.06 86 GLU A CA 1
ATOM 678 C C . GLU A 1 86 ? 13.374 -1.213 -6.268 1.00 94.06 86 GLU A C 1
ATOM 680 O O . GLU A 1 86 ? 14.325 -1.538 -6.992 1.00 94.06 86 GLU A O 1
ATOM 685 N N . SER A 1 87 ? 12.662 -2.123 -5.599 1.00 94.56 87 SER A N 1
ATOM 686 C CA . SER A 1 87 ? 12.916 -3.562 -5.543 1.00 94.56 87 SER A CA 1
ATOM 687 C C . SER A 1 87 ? 11.595 -4.338 -5.456 1.00 94.56 87 SER A C 1
ATOM 689 O O . SER A 1 87 ? 10.516 -3.758 -5.381 1.00 94.56 87 SER A O 1
ATOM 691 N N . ASN A 1 88 ? 11.666 -5.672 -5.404 1.00 95.00 88 ASN A N 1
ATOM 692 C CA . ASN A 1 88 ? 10.482 -6.526 -5.230 1.00 95.00 88 ASN A CA 1
ATOM 693 C C . ASN A 1 88 ? 9.749 -6.325 -3.894 1.00 95.00 88 ASN A C 1
ATOM 695 O O . ASN A 1 88 ? 8.631 -6.802 -3.738 1.00 95.00 88 ASN A O 1
ATOM 699 N N . ASN A 1 89 ? 10.381 -5.662 -2.926 1.00 97.00 89 ASN A N 1
ATOM 700 C CA . ASN A 1 89 ? 9.880 -5.516 -1.565 1.00 97.00 89 ASN A CA 1
ATOM 701 C C . ASN A 1 89 ? 9.951 -4.078 -1.031 1.00 97.00 89 ASN A C 1
ATOM 703 O O . ASN A 1 89 ? 9.729 -3.861 0.161 1.00 97.00 89 ASN A O 1
ATOM 707 N N . VAL A 1 90 ? 10.252 -3.096 -1.886 1.00 97.62 90 VAL A N 1
ATOM 708 C CA . VAL A 1 90 ? 10.286 -1.676 -1.522 1.00 97.62 90 VAL A CA 1
ATOM 709 C C . VAL A 1 90 ? 9.651 -0.843 -2.628 1.00 97.62 90 VAL A C 1
ATOM 711 O O . VAL A 1 90 ? 10.125 -0.857 -3.766 1.00 97.62 90 VAL A O 1
ATOM 714 N N . LEU A 1 91 ? 8.627 -0.072 -2.261 1.00 97.31 91 LEU A N 1
ATOM 715 C CA . LEU A 1 91 ? 8.100 1.016 -3.079 1.00 97.31 91 LEU A CA 1
ATOM 716 C C . LEU A 1 91 ? 8.552 2.365 -2.508 1.00 97.31 91 LEU A C 1
ATOM 718 O O . LEU A 1 91 ? 8.478 2.590 -1.296 1.00 97.31 91 LEU A O 1
ATOM 722 N N . THR A 1 92 ? 8.961 3.281 -3.379 1.00 96.12 92 THR A N 1
ATOM 723 C CA . THR A 1 92 ? 9.129 4.701 -3.058 1.00 96.12 92 THR A CA 1
ATOM 724 C C . THR A 1 92 ? 7.853 5.437 -3.429 1.00 96.12 92 THR A C 1
ATOM 726 O O . THR A 1 92 ? 7.444 5.458 -4.589 1.00 96.12 92 THR A O 1
ATOM 729 N N . VAL A 1 93 ? 7.226 6.062 -2.440 1.00 95.50 93 VAL A N 1
ATOM 730 C CA . VAL A 1 93 ? 6.019 6.866 -2.601 1.00 95.50 93 VAL A CA 1
ATOM 731 C C . VAL A 1 93 ? 6.380 8.242 -3.162 1.00 95.50 93 VAL A C 1
ATOM 733 O O . VAL A 1 93 ? 7.165 8.986 -2.565 1.00 95.50 93 VAL A O 1
ATOM 736 N N . ILE A 1 94 ? 5.750 8.603 -4.280 1.00 91.12 94 ILE A N 1
ATOM 737 C CA . ILE A 1 94 ? 5.918 9.871 -4.992 1.00 91.12 94 ILE A CA 1
ATOM 738 C C . ILE A 1 94 ? 5.226 10.979 -4.189 1.00 91.12 94 ILE A C 1
ATOM 740 O O . ILE A 1 94 ? 4.069 11.337 -4.393 1.00 91.12 94 ILE A O 1
ATOM 744 N N . THR A 1 95 ? 5.942 11.514 -3.205 1.00 82.12 95 THR A N 1
ATOM 745 C CA . THR A 1 95 ? 5.517 12.647 -2.373 1.00 82.12 95 THR A CA 1
ATOM 746 C C . THR A 1 95 ? 6.689 13.598 -2.175 1.00 82.12 95 THR A C 1
ATOM 748 O O . THR A 1 95 ? 7.834 13.240 -2.427 1.00 82.12 95 THR A O 1
ATOM 751 N N . LYS A 1 96 ? 6.434 14.800 -1.639 1.00 79.00 96 LYS A N 1
ATOM 752 C CA . LYS A 1 96 ? 7.492 15.783 -1.334 1.00 79.00 96 LYS A CA 1
ATOM 753 C C . LYS A 1 96 ? 8.591 15.268 -0.385 1.00 79.00 96 LYS A C 1
ATOM 755 O O . LYS A 1 96 ? 9.641 15.891 -0.315 1.00 79.00 96 LYS A O 1
ATOM 760 N N . PHE A 1 97 ? 8.354 14.176 0.349 1.00 81.50 97 PHE A N 1
ATOM 761 C CA . PHE A 1 97 ? 9.245 13.679 1.405 1.00 81.50 97 PHE A CA 1
ATOM 762 C C . PHE A 1 97 ? 9.771 12.250 1.174 1.00 81.50 97 PHE A C 1
ATOM 764 O O . PHE A 1 97 ? 10.299 11.667 2.113 1.00 81.50 97 PHE A O 1
ATOM 771 N N . ASN A 1 98 ? 9.626 11.681 -0.034 1.00 76.12 98 ASN A N 1
ATOM 772 C CA . ASN A 1 98 ? 10.138 10.349 -0.413 1.00 76.12 98 ASN A CA 1
ATOM 773 C C . ASN A 1 98 ? 9.947 9.268 0.670 1.00 76.12 98 ASN A C 1
ATOM 775 O O . ASN A 1 98 ? 10.900 8.653 1.151 1.00 76.12 98 ASN A O 1
ATOM 779 N N . GLN A 1 99 ? 8.698 9.042 1.081 1.00 92.75 99 GLN A N 1
ATOM 780 C CA . GLN A 1 99 ? 8.380 7.944 1.993 1.00 92.75 99 GLN A CA 1
ATOM 781 C C . GLN A 1 99 ? 8.575 6.591 1.301 1.00 92.75 99 GLN A C 1
ATOM 783 O O . GLN A 1 99 ? 8.422 6.469 0.089 1.00 92.75 99 GLN A O 1
ATOM 788 N N . THR A 1 100 ? 8.884 5.560 2.084 1.00 95.69 100 THR A N 1
ATOM 789 C CA . THR A 1 100 ? 9.037 4.190 1.581 1.00 95.69 100 THR A CA 1
ATOM 790 C C . THR A 1 100 ? 7.973 3.282 2.177 1.00 95.69 100 THR A C 1
ATOM 792 O O . THR A 1 100 ? 7.641 3.388 3.358 1.00 95.69 100 THR A O 1
ATOM 795 N N . MET A 1 101 ? 7.458 2.377 1.353 1.00 97.69 101 MET A N 1
ATOM 796 C CA . MET A 1 101 ? 6.581 1.279 1.739 1.00 97.69 101 MET A CA 1
ATOM 797 C C . MET A 1 101 ? 7.371 -0.022 1.591 1.00 97.69 101 MET A C 1
ATOM 799 O O . MET A 1 101 ? 7.987 -0.255 0.551 1.00 97.69 101 MET A O 1
ATOM 803 N N . ARG A 1 102 ? 7.401 -0.853 2.636 1.00 98.12 102 ARG A N 1
ATOM 804 C CA . ARG A 1 102 ? 8.208 -2.085 2.661 1.00 98.12 102 ARG A CA 1
ATOM 805 C C . ARG A 1 102 ? 7.327 -3.310 2.824 1.00 98.12 102 ARG A C 1
ATOM 807 O O . ARG A 1 102 ? 6.488 -3.325 3.717 1.00 98.12 102 ARG A O 1
ATOM 814 N N . LEU A 1 103 ? 7.568 -4.335 2.014 1.00 98.06 103 LEU A N 1
ATOM 815 C CA . LEU A 1 103 ? 6.927 -5.641 2.125 1.00 98.06 103 LEU A CA 1
ATOM 816 C C . LEU A 1 103 ? 7.867 -6.624 2.830 1.00 98.06 103 LEU A C 1
ATOM 818 O O . LEU A 1 103 ? 9.029 -6.769 2.451 1.00 98.06 103 LEU A O 1
ATOM 822 N N . SER A 1 104 ? 7.359 -7.316 3.844 1.00 97.12 104 SER A N 1
ATOM 823 C CA . SER A 1 104 ? 8.058 -8.397 4.539 1.00 97.12 104 SER A CA 1
ATOM 824 C C . SER A 1 104 ? 7.110 -9.582 4.690 1.00 97.12 104 SER A C 1
ATOM 826 O O . SER A 1 104 ? 6.205 -9.557 5.525 1.00 97.12 104 SER A O 1
ATOM 828 N N . GLY A 1 105 ? 7.280 -10.599 3.841 1.00 93.69 105 GLY A N 1
ATOM 829 C CA . GLY A 1 105 ? 6.295 -11.674 3.700 1.00 93.69 105 GLY A CA 1
ATOM 830 C C . GLY A 1 105 ? 4.939 -11.102 3.282 1.00 93.69 105 GLY A C 1
ATOM 831 O O . GLY A 1 105 ? 4.858 -10.417 2.267 1.00 93.69 105 GLY A O 1
ATOM 832 N N . ASP A 1 106 ? 3.918 -11.311 4.113 1.00 94.56 106 ASP A N 1
ATOM 833 C CA . ASP A 1 106 ? 2.543 -10.839 3.886 1.00 94.56 106 ASP A CA 1
ATOM 834 C C . ASP A 1 106 ? 2.194 -9.568 4.681 1.00 94.56 106 ASP A C 1
ATOM 836 O O . ASP A 1 106 ? 1.019 -9.300 4.950 1.00 94.56 106 ASP A O 1
ATOM 840 N N . ILE A 1 107 ? 3.205 -8.801 5.106 1.00 98.06 107 ILE A N 1
ATOM 841 C CA . ILE A 1 107 ? 3.031 -7.561 5.868 1.00 98.06 107 ILE A CA 1
ATOM 842 C C . ILE A 1 107 ? 3.639 -6.378 5.122 1.00 98.06 107 ILE A C 1
ATOM 844 O O . ILE A 1 107 ? 4.834 -6.365 4.820 1.00 98.06 107 ILE A O 1
ATOM 848 N N . ILE A 1 108 ? 2.828 -5.346 4.901 1.00 98.50 108 ILE A N 1
ATOM 849 C CA . ILE A 1 108 ? 3.285 -4.027 4.469 1.00 98.50 108 ILE A CA 1
ATOM 850 C C . ILE A 1 108 ? 3.536 -3.148 5.693 1.00 98.50 108 ILE A C 1
ATOM 852 O O . ILE A 1 108 ? 2.649 -2.958 6.521 1.00 98.50 108 ILE A O 1
ATOM 856 N N . SER A 1 109 ? 4.723 -2.552 5.770 1.00 98.12 109 SER A N 1
ATOM 857 C CA . SER A 1 109 ? 5.035 -1.450 6.679 1.00 98.12 109 SER A CA 1
ATOM 858 C C . SER A 1 109 ? 4.977 -0.122 5.924 1.00 98.12 109 SER A C 1
ATOM 860 O O . SER A 1 109 ? 5.707 0.079 4.946 1.00 98.12 109 SER A O 1
ATOM 862 N N . PHE A 1 110 ? 4.096 0.776 6.366 1.00 96.62 110 PHE A N 1
ATOM 863 C CA . PHE A 1 110 ? 3.888 2.093 5.764 1.00 96.62 110 PHE A CA 1
ATOM 864 C C . PHE A 1 110 ? 3.273 3.070 6.771 1.00 96.62 110 PHE A C 1
ATOM 866 O O . PHE A 1 110 ? 2.402 2.681 7.542 1.00 96.62 110 PHE A O 1
ATOM 873 N N . ASP A 1 111 ? 3.706 4.336 6.770 1.00 92.56 111 ASP A N 1
ATOM 874 C CA . ASP A 1 111 ? 3.126 5.404 7.609 1.00 92.56 111 ASP A CA 1
ATOM 875 C C . ASP A 1 111 ? 2.974 5.012 9.102 1.00 92.56 111 ASP A C 1
ATOM 877 O O . ASP A 1 111 ? 1.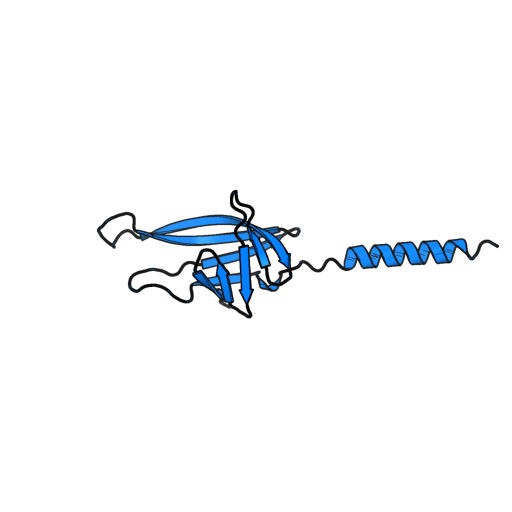931 5.211 9.738 1.00 92.56 111 ASP A O 1
ATOM 881 N N . ASN A 1 112 ? 4.028 4.389 9.650 1.00 93.00 112 ASN A N 1
ATOM 882 C CA . ASN A 1 112 ? 4.095 3.852 11.017 1.00 93.00 112 ASN A CA 1
ATOM 883 C C . ASN A 1 112 ? 3.001 2.819 11.359 1.00 93.00 112 ASN A C 1
ATOM 885 O O . ASN A 1 112 ? 2.642 2.652 12.526 1.00 93.00 112 ASN A O 1
ATOM 889 N N . LYS A 1 113 ? 2.459 2.128 10.352 1.00 96.25 113 LYS A N 1
ATOM 890 C CA . LYS A 1 113 ? 1.447 1.076 10.486 1.00 96.25 113 LYS A CA 1
ATOM 891 C C . LYS A 1 113 ? 1.896 -0.192 9.766 1.00 96.25 113 LYS A C 1
ATOM 893 O O . LYS A 1 113 ? 2.717 -0.157 8.850 1.00 96.25 113 LYS A O 1
ATOM 898 N N . GLU A 1 114 ? 1.335 -1.310 10.209 1.00 98.25 114 GLU A N 1
ATOM 899 C CA . GLU A 1 114 ? 1.491 -2.628 9.595 1.00 98.25 114 GLU A CA 1
ATOM 900 C C . GLU A 1 114 ? 0.151 -3.034 8.986 1.00 98.25 114 GLU A C 1
ATOM 902 O O . GLU A 1 114 ? -0.876 -2.947 9.664 1.00 98.25 114 GLU A O 1
ATOM 907 N N . PHE A 1 115 ? 0.161 -3.491 7.737 1.00 98.56 115 PHE A N 1
ATOM 908 C CA . PHE A 1 115 ? -1.020 -3.938 7.007 1.00 98.56 115 PHE A CA 1
ATOM 909 C C . PHE A 1 115 ? -0.825 -5.370 6.535 1.00 98.56 115 PHE A C 1
ATOM 911 O O . PHE A 1 115 ? 0.254 -5.723 6.065 1.00 98.56 115 PHE A O 1
ATOM 918 N N . LYS A 1 116 ? -1.873 -6.184 6.633 1.00 98.19 116 LYS A N 1
ATOM 919 C CA . LYS A 1 116 ? -1.884 -7.564 6.154 1.00 98.19 116 LYS A CA 1
ATOM 920 C C . LYS A 1 116 ? -2.839 -7.695 4.980 1.00 98.19 116 LYS A C 1
ATOM 922 O O . LYS A 1 116 ? -3.903 -7.074 4.982 1.00 98.19 116 LYS A O 1
ATOM 927 N N . LYS A 1 117 ? -2.447 -8.502 3.998 1.00 96.19 117 LYS A N 1
ATOM 928 C CA . LYS A 1 117 ? -3.269 -8.781 2.824 1.00 96.19 117 LYS A CA 1
ATOM 929 C C . LYS A 1 117 ? -4.566 -9.474 3.239 1.00 96.19 117 LYS A C 1
ATOM 931 O O . LYS A 1 117 ? -4.544 -10.371 4.085 1.00 96.19 117 LYS A O 1
ATOM 936 N N . VAL A 1 118 ? -5.677 -9.045 2.657 1.00 92.81 118 VAL A N 1
ATOM 937 C CA . VAL A 1 118 ? -6.991 -9.673 2.824 1.00 92.81 118 VAL A CA 1
ATOM 938 C C . VAL A 1 118 ? -7.361 -10.311 1.490 1.00 92.81 118 VAL A C 1
ATOM 940 O O . VAL A 1 118 ? -7.199 -9.678 0.447 1.00 92.81 118 VAL A O 1
ATOM 943 N N . ASN A 1 119 ? -7.774 -11.577 1.543 1.00 72.81 119 ASN A N 1
ATOM 944 C CA . ASN A 1 119 ? -8.219 -12.342 0.377 1.00 72.81 119 ASN A CA 1
ATOM 945 C C . ASN A 1 119 ? -9.620 -11.925 -0.062 1.00 72.81 119 ASN A C 1
ATOM 947 O O . ASN A 1 119 ? -10.452 -11.674 0.840 1.00 72.81 119 ASN A O 1
#